Protein AF-A0ABD0WNP3-F1 (afdb_monomer_lite)

Organism: Umbra pygmaea (NCBI:txid75934)

pLDDT: mean 71.86, std 19.7, range [29.61, 96.62]

InterPro domains:
  IPR013783 Immunoglobulin-like fold [G3DSA:2.60.40.10] (2-72)

Structure (mmCIF, N/CA/C/O backbone):
data_AF-A0ABD0WNP3-F1
#
_entry.id   AF-A0ABD0WNP3-F1
#
loop_
_atom_site.group_PDB
_atom_site.id
_atom_site.type_symbol
_atom_site.label_atom_id
_atom_site.label_alt_id
_atom_site.label_comp_id
_atom_site.label_asym_id
_atom_site.label_entity_id
_atom_site.label_seq_id
_atom_site.pdbx_PDB_ins_code
_atom_site.Cartn_x
_atom_site.Cartn_y
_atom_site.Cartn_z
_atom_site.occupancy
_atom_site.B_iso_or_equiv
_atom_site.auth_seq_id
_atom_site.auth_comp_id
_atom_site.auth_asym_id
_atom_site.auth_atom_id
_atom_site.pdbx_PDB_model_num
ATOM 1 N N . MET A 1 1 ? -13.922 19.671 70.007 1.00 35.56 1 MET A N 1
ATOM 2 C CA . MET A 1 1 ? -13.669 20.277 68.683 1.00 35.56 1 MET A CA 1
ATOM 3 C C . MET A 1 1 ? -12.788 19.315 67.909 1.00 35.56 1 MET A C 1
ATOM 5 O O . MET A 1 1 ? -11.613 19.212 68.229 1.00 35.56 1 MET A O 1
ATOM 9 N N . PHE A 1 2 ? -13.366 18.551 66.983 1.00 32.34 2 PHE A N 1
ATOM 10 C CA . PHE A 1 2 ? -12.614 17.637 66.126 1.00 32.34 2 PHE A CA 1
ATOM 11 C C . PHE A 1 2 ? -12.595 18.211 64.715 1.00 32.34 2 PHE A C 1
ATOM 13 O O . PHE A 1 2 ? -13.628 18.332 64.064 1.00 32.34 2 PHE A O 1
ATOM 20 N N . ASN A 1 3 ? -11.398 18.622 64.306 1.00 42.81 3 ASN A N 1
ATOM 21 C CA . ASN A 1 3 ? -11.043 18.910 62.932 1.00 42.81 3 ASN A CA 1
ATOM 22 C C . ASN A 1 3 ? -10.785 17.575 62.235 1.00 42.81 3 ASN A C 1
ATOM 24 O O . ASN A 1 3 ? -9.986 16.784 62.729 1.00 42.81 3 ASN A O 1
ATOM 28 N N . THR A 1 4 ? -11.479 17.324 61.136 1.00 45.12 4 THR A N 1
ATOM 29 C CA . THR A 1 4 ? -11.030 16.568 59.960 1.00 45.12 4 THR A CA 1
ATOM 30 C C . THR A 1 4 ? -12.259 16.338 59.094 1.00 45.12 4 THR A C 1
ATOM 32 O O . THR A 1 4 ? -13.271 15.837 59.571 1.00 45.12 4 THR A O 1
ATOM 35 N N . ASN A 1 5 ? -12.177 16.726 57.826 1.00 47.16 5 ASN A N 1
ATOM 36 C CA . ASN A 1 5 ? -12.319 15.823 56.680 1.00 47.16 5 ASN A CA 1
ATOM 37 C C . ASN A 1 5 ? -12.655 16.656 55.434 1.00 47.16 5 ASN A C 1
ATOM 39 O O . ASN A 1 5 ? -13.760 16.648 54.902 1.00 47.16 5 ASN A O 1
ATOM 43 N N . TYR A 1 6 ? -11.658 17.425 55.000 1.00 53.03 6 TYR A N 1
ATOM 44 C CA . TYR A 1 6 ? -11.568 17.898 53.630 1.00 53.03 6 TYR A CA 1
ATOM 45 C C . TYR A 1 6 ? -11.014 16.729 52.816 1.00 53.03 6 TYR A C 1
ATOM 47 O O . TYR A 1 6 ? -9.804 16.593 52.650 1.00 53.03 6 TYR A O 1
ATOM 55 N N . SER A 1 7 ? -11.871 15.801 52.406 1.00 56.84 7 SER A N 1
ATOM 56 C CA . SER A 1 7 ? -11.473 14.792 51.435 1.00 56.84 7 SER A CA 1
ATOM 57 C C . SER A 1 7 ? -12.660 14.401 50.574 1.00 56.84 7 SER A C 1
ATOM 59 O O . SER A 1 7 ? -13.790 14.283 51.041 1.00 56.84 7 SER A O 1
ATOM 61 N N . HIS A 1 8 ? -12.366 14.178 49.297 1.00 51.75 8 HIS A N 1
ATOM 62 C CA . HIS A 1 8 ? -13.178 13.372 48.393 1.00 51.75 8 HIS A CA 1
ATOM 63 C C . HIS A 1 8 ? -14.294 14.048 47.574 1.00 51.75 8 HIS A C 1
ATOM 65 O O . HIS A 1 8 ? -15.007 13.353 46.850 1.00 51.75 8 HIS A O 1
ATOM 71 N N . MET A 1 9 ? -14.445 15.375 47.600 1.00 45.53 9 MET A N 1
ATOM 72 C CA . MET A 1 9 ? -15.317 16.073 46.629 1.00 45.53 9 MET A CA 1
ATOM 73 C C . MET A 1 9 ? -14.569 17.034 45.697 1.00 45.53 9 MET A C 1
ATOM 75 O O . MET A 1 9 ? -15.019 17.256 44.576 1.00 45.53 9 MET A O 1
ATOM 79 N N . GLU A 1 10 ? -13.392 17.533 46.086 1.00 45.97 10 GLU A N 1
ATOM 80 C CA . GLU A 1 10 ? -12.587 18.429 45.237 1.00 45.97 10 GLU A CA 1
ATOM 81 C C . GLU A 1 10 ? -11.652 17.686 44.261 1.00 45.97 10 GLU A C 1
ATOM 83 O O . GLU A 1 10 ? -11.267 18.251 43.239 1.00 45.97 10 GLU A O 1
ATOM 88 N N . ASP A 1 11 ? -11.373 16.394 44.476 1.00 47.47 11 ASP A N 1
ATOM 89 C CA . ASP A 1 11 ? -10.575 15.577 43.539 1.00 47.47 11 ASP A CA 1
ATOM 90 C C . ASP A 1 11 ? -11.325 15.199 42.251 1.00 47.47 11 ASP A C 1
ATOM 92 O O . ASP A 1 11 ? -10.733 14.673 41.311 1.00 47.47 11 ASP A O 1
ATOM 96 N N . TYR A 1 12 ? -12.618 15.519 42.138 1.00 47.88 12 TYR A N 1
ATOM 97 C CA . TYR A 1 12 ? -13.328 15.404 40.860 1.00 47.88 12 TYR A CA 1
ATOM 98 C C . TYR A 1 12 ? -12.984 16.539 39.887 1.00 47.88 12 TYR A C 1
ATOM 100 O O . TYR A 1 12 ? -13.172 16.376 38.682 1.00 47.88 12 TYR A O 1
ATOM 108 N N . ARG A 1 13 ? -12.459 17.673 40.379 1.00 49.03 13 ARG A N 1
ATOM 109 C CA . ARG A 1 13 ? -12.035 18.813 39.544 1.00 49.03 13 ARG A CA 1
ATOM 110 C C . ARG A 1 13 ? -10.606 18.688 39.010 1.00 49.03 13 ARG A C 1
ATOM 112 O O . ARG A 1 13 ? -10.243 19.432 38.108 1.00 49.03 13 ARG A O 1
ATOM 119 N N . LYS A 1 14 ? -9.835 17.725 39.525 1.00 45.91 14 LYS A N 1
ATOM 120 C CA . LYS A 1 14 ? -8.518 17.305 39.019 1.00 45.91 14 LYS A CA 1
ATOM 121 C C . LYS A 1 14 ? -8.583 15.977 38.258 1.00 45.91 14 LYS A C 1
ATOM 123 O O . LYS A 1 14 ? -7.612 15.228 38.226 1.00 45.91 14 LYS A O 1
ATOM 128 N N . ARG A 1 15 ? -9.705 15.671 37.598 1.00 53.75 15 ARG A N 1
ATOM 129 C CA . ARG A 1 15 ? -9.660 14.742 36.463 1.00 53.75 15 ARG A CA 1
ATOM 130 C C . ARG A 1 15 ? -8.975 15.467 35.309 1.00 53.75 15 ARG A C 1
ATOM 132 O O . ARG A 1 15 ? -9.631 15.919 34.381 1.00 53.75 15 ARG A O 1
ATOM 139 N N . GLU A 1 16 ? -7.653 15.605 35.415 1.00 51.19 16 GLU A N 1
ATOM 140 C CA . GLU A 1 16 ? -6.794 15.566 34.237 1.00 51.19 16 GLU A CA 1
ATOM 141 C C . GLU A 1 16 ? -7.332 14.424 33.382 1.00 51.19 16 GLU A C 1
ATOM 143 O O . GLU A 1 16 ? -7.515 13.313 33.889 1.00 51.19 16 GLU A O 1
ATOM 148 N N . ASP A 1 17 ? -7.731 14.750 32.159 1.00 51.84 17 ASP A N 1
ATOM 149 C CA . ASP A 1 17 ? -8.335 13.835 31.208 1.00 51.84 17 ASP A CA 1
ATOM 150 C C . ASP A 1 17 ? -7.624 12.481 31.274 1.00 51.84 17 ASP A C 1
ATOM 152 O O . ASP A 1 17 ? -6.487 12.337 30.825 1.00 51.84 17 ASP A O 1
ATOM 156 N N . LEU A 1 18 ? -8.273 11.485 31.889 1.00 55.59 18 LEU A N 1
ATOM 157 C CA . LEU A 1 18 ? -7.804 10.103 31.917 1.00 55.59 18 LEU A CA 1
ATOM 158 C C . LEU A 1 18 ? -7.949 9.566 30.491 1.00 55.59 18 LEU A C 1
ATOM 160 O O . LEU A 1 18 ? -8.866 8.809 30.175 1.00 55.59 18 LEU A O 1
ATOM 164 N N . VAL A 1 19 ? -7.065 10.015 29.604 1.00 61.28 19 VAL A N 1
ATOM 165 C CA . VAL A 1 19 ? -6.920 9.511 28.249 1.00 61.28 19 VAL A CA 1
ATOM 166 C C . VAL A 1 19 ? -6.331 8.120 28.403 1.00 61.28 19 VAL A C 1
ATOM 168 O O . VAL A 1 19 ? -5.120 7.934 28.508 1.00 61.28 19 VAL A O 1
ATOM 171 N N . TYR A 1 20 ? -7.208 7.122 28.489 1.00 66.38 20 TYR A N 1
ATOM 172 C CA . TYR A 1 20 ? -6.791 5.731 28.466 1.00 66.38 20 TYR A CA 1
ATOM 173 C C . TYR A 1 20 ? -6.275 5.416 27.062 1.00 66.38 20 TYR A C 1
ATOM 175 O O . TYR A 1 20 ? -7.038 5.117 26.143 1.00 66.38 20 TYR A O 1
ATOM 183 N N . GLN A 1 21 ? -4.964 5.549 26.883 1.00 73.94 21 GLN A N 1
ATOM 184 C CA . GLN A 1 21 ? -4.307 5.277 25.617 1.00 73.94 21 GLN A CA 1
ATOM 185 C C . GLN A 1 21 ? -3.922 3.799 25.555 1.00 73.94 21 GLN A C 1
ATOM 187 O O . GLN A 1 21 ? -3.041 3.338 26.277 1.00 73.94 21 GLN A O 1
ATOM 192 N N . SER A 1 22 ? -4.561 3.060 24.651 1.00 77.25 22 SER A N 1
ATOM 193 C CA . SER A 1 22 ? -4.138 1.708 24.286 1.00 77.25 22 SER A CA 1
ATOM 194 C C . SER A 1 22 ? -3.444 1.743 22.928 1.00 77.25 22 SER A C 1
ATOM 196 O O . SER A 1 22 ? -3.927 2.388 21.999 1.00 77.25 22 SER A O 1
ATOM 198 N N . THR A 1 23 ? -2.291 1.082 22.815 1.00 86.88 23 THR A N 1
ATOM 199 C CA . THR A 1 23 ? -1.495 1.028 21.579 1.00 86.88 23 THR A CA 1
ATOM 200 C C . THR A 1 23 ? -1.223 -0.423 21.210 1.00 86.88 23 THR A C 1
ATOM 202 O O . THR A 1 23 ? -0.728 -1.192 22.032 1.00 86.88 23 THR A O 1
ATOM 205 N N . VAL A 1 24 ? -1.502 -0.789 19.960 1.00 91.00 24 VAL A N 1
ATOM 206 C CA . VAL A 1 24 ? -1.169 -2.106 19.403 1.00 91.00 24 VAL A CA 1
ATOM 207 C C . VAL A 1 24 ? 0.182 -2.019 18.697 1.00 91.00 24 VAL A C 1
ATOM 209 O O . VAL A 1 24 ? 0.425 -1.097 17.921 1.00 91.00 24 VAL A O 1
ATOM 212 N N . ARG A 1 25 ? 1.070 -2.983 18.959 1.00 92.62 25 ARG A N 1
ATOM 213 C CA . ARG A 1 25 ? 2.365 -3.114 18.277 1.00 92.62 25 ARG A CA 1
ATOM 214 C C . ARG A 1 25 ? 2.377 -4.413 17.483 1.00 92.62 25 ARG A C 1
ATOM 216 O O . ARG A 1 25 ? 2.203 -5.479 18.063 1.00 92.62 25 ARG A O 1
ATOM 223 N N . LEU A 1 26 ? 2.606 -4.308 16.178 1.00 94.12 26 LEU A N 1
ATOM 224 C CA . LEU A 1 26 ? 2.760 -5.444 15.272 1.00 94.12 26 LEU A CA 1
ATOM 225 C C . LEU A 1 26 ? 4.256 -5.607 14.956 1.00 94.12 26 LEU A C 1
ATOM 227 O O . LEU A 1 26 ? 4.792 -4.819 14.174 1.00 94.12 26 LEU A O 1
ATOM 231 N N . PRO A 1 27 ? 4.973 -6.537 15.612 1.00 93.88 27 PRO A N 1
ATOM 232 C CA . PRO A 1 27 ? 6.352 -6.836 15.243 1.00 93.88 27 PRO A CA 1
ATOM 233 C C . PRO A 1 27 ? 6.387 -7.538 13.879 1.00 93.88 27 PRO A C 1
ATOM 235 O O . PRO A 1 27 ? 5.474 -8.286 13.549 1.00 93.88 27 PRO A O 1
ATOM 238 N N . GLU A 1 28 ? 7.453 -7.309 13.107 1.00 93.75 28 GLU A N 1
ATOM 239 C CA . GLU A 1 28 ? 7.698 -7.999 11.827 1.00 93.75 28 GLU A CA 1
ATOM 240 C C . GLU A 1 28 ? 6.542 -7.893 10.816 1.00 93.75 28 GLU A C 1
ATOM 242 O O . GLU A 1 28 ? 6.091 -8.890 10.251 1.00 93.75 28 GLU A O 1
ATOM 247 N N . VAL A 1 29 ? 6.083 -6.661 10.572 1.00 95.00 29 VAL A N 1
ATOM 248 C CA . VAL A 1 29 ? 4.979 -6.371 9.645 1.00 95.00 29 VAL A CA 1
ATOM 249 C C . VAL A 1 29 ? 5.236 -6.966 8.258 1.00 95.00 29 VAL A C 1
ATOM 251 O O . VAL A 1 29 ? 6.282 -6.746 7.638 1.00 95.00 29 VAL A O 1
ATOM 254 N N . ARG A 1 30 ? 4.239 -7.685 7.747 1.00 94.62 30 ARG A N 1
ATOM 255 C CA . ARG A 1 30 ? 4.223 -8.302 6.419 1.00 94.62 30 ARG A CA 1
ATOM 256 C C . ARG A 1 30 ? 3.253 -7.571 5.507 1.00 94.62 30 ARG A C 1
ATOM 258 O O . ARG A 1 30 ? 2.323 -6.902 5.935 1.00 94.62 30 ARG A O 1
ATOM 265 N N . ILE A 1 31 ? 3.411 -7.772 4.202 1.00 92.06 31 ILE A N 1
ATOM 266 C CA . ILE A 1 31 ? 2.499 -7.205 3.196 1.00 92.06 31 ILE A CA 1
ATOM 267 C C . ILE A 1 31 ? 1.049 -7.691 3.375 1.00 92.06 31 ILE A C 1
ATOM 269 O O . ILE A 1 31 ? 0.126 -6.990 2.968 1.00 92.06 31 ILE A O 1
ATOM 273 N N . SER A 1 32 ? 0.849 -8.866 3.982 1.00 93.62 32 SER A N 1
ATOM 274 C CA . SER A 1 32 ? -0.469 -9.411 4.334 1.00 93.62 32 SER A CA 1
ATOM 275 C C . SER A 1 32 ? -1.192 -8.631 5.431 1.00 93.62 32 SER A C 1
ATOM 277 O O . SER A 1 32 ? -2.405 -8.761 5.535 1.00 93.62 32 SER A O 1
ATOM 279 N N . ASP A 1 33 ? -0.475 -7.827 6.217 1.00 95.69 33 ASP A N 1
ATOM 280 C CA . ASP A 1 33 ? -1.050 -7.035 7.312 1.00 95.69 33 ASP A CA 1
ATOM 281 C C . ASP A 1 33 ? -1.678 -5.730 6.801 1.00 95.69 33 ASP A C 1
ATOM 283 O O . ASP A 1 33 ? -2.235 -4.947 7.561 1.00 95.69 33 ASP A O 1
ATOM 287 N N . ASN A 1 34 ? -1.582 -5.459 5.498 1.00 95.31 34 ASN A N 1
ATOM 288 C CA . ASN A 1 34 ? -2.177 -4.278 4.898 1.00 95.31 34 ASN A CA 1
ATOM 289 C C . ASN A 1 34 ? -3.710 -4.366 4.950 1.00 95.31 34 ASN A C 1
ATOM 291 O O . ASN A 1 34 ? -4.303 -5.287 4.384 1.00 95.31 34 ASN A O 1
ATOM 295 N N . GLY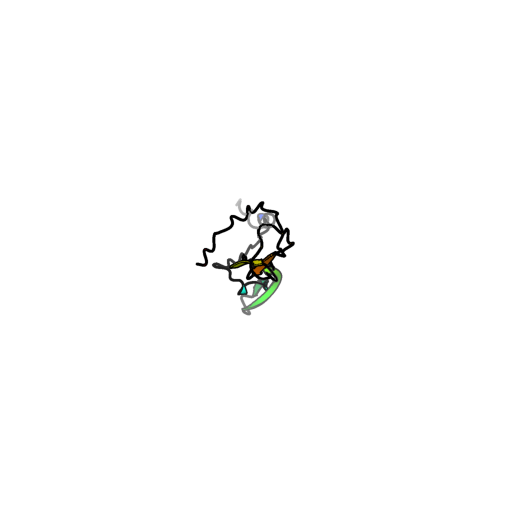 A 1 35 ? -4.347 -3.400 5.608 1.00 96.00 35 GLY A N 1
ATOM 296 C CA . GLY A 1 35 ? -5.796 -3.381 5.737 1.00 96.00 35 GLY A CA 1
ATOM 297 C C . GLY A 1 35 ? -6.324 -2.497 6.865 1.00 96.00 35 GLY A C 1
ATOM 298 O O . GLY A 1 35 ? -5.560 -1.807 7.547 1.00 96.00 35 GLY A O 1
ATOM 299 N N . PRO A 1 36 ? -7.654 -2.492 7.054 1.00 96.62 36 PRO A N 1
ATOM 300 C CA . PRO A 1 36 ? -8.300 -1.762 8.129 1.00 96.62 36 PRO A CA 1
ATOM 301 C C . PRO A 1 36 ? -8.142 -2.493 9.467 1.00 96.62 36 PRO A C 1
ATOM 303 O O . PRO A 1 36 ? -8.344 -3.701 9.569 1.00 96.62 36 PRO A O 1
ATOM 306 N N . TYR A 1 37 ? -7.851 -1.724 10.506 1.00 95.25 37 TYR A N 1
ATOM 307 C CA . TYR A 1 37 ? -7.829 -2.141 11.900 1.00 95.25 37 TYR A CA 1
ATOM 308 C C . TYR A 1 37 ? -8.862 -1.331 12.668 1.00 95.25 37 TYR A C 1
ATOM 310 O O . TYR A 1 37 ? -9.061 -0.145 12.398 1.00 95.25 37 TYR A O 1
ATOM 318 N N . GLU A 1 38 ? -9.496 -1.964 13.648 1.00 93.12 38 GLU A N 1
ATOM 319 C CA . GLU A 1 38 ? -10.488 -1.317 14.496 1.00 93.12 38 GLU A CA 1
ATOM 320 C C . GLU A 1 38 ? -10.103 -1.454 15.971 1.00 93.12 38 GLU A C 1
ATOM 322 O O . GLU A 1 38 ? -9.737 -2.529 16.449 1.00 93.12 38 GLU A O 1
ATOM 327 N N . CYS A 1 39 ? -10.177 -0.340 16.690 1.00 89.19 39 CYS A N 1
ATOM 328 C CA . CYS A 1 39 ? -10.011 -0.268 18.130 1.00 89.19 39 CYS A CA 1
ATOM 329 C C . CYS A 1 39 ? -11.393 -0.143 18.764 1.00 89.19 39 CYS A C 1
ATOM 331 O O . CYS A 1 39 ? -12.132 0.785 18.442 1.00 89.19 39 CYS A O 1
ATOM 333 N N . HIS A 1 40 ? -11.746 -1.058 19.667 1.00 86.31 40 HIS A N 1
ATOM 334 C CA . HIS A 1 40 ? -12.998 -1.011 20.425 1.00 86.31 40 HIS A CA 1
ATOM 335 C C . HIS A 1 40 ? -12.702 -0.709 21.888 1.00 86.31 40 HIS A C 1
ATOM 337 O O . HIS A 1 40 ? -11.969 -1.455 22.539 1.00 86.31 40 HIS A O 1
ATOM 343 N N . VAL A 1 41 ? -13.329 0.333 22.427 1.00 83.38 41 VAL A N 1
ATOM 344 C CA . VAL A 1 41 ? -13.279 0.666 23.855 1.00 83.38 41 VAL A CA 1
ATOM 345 C C . VAL A 1 41 ? -14.650 0.397 24.452 1.00 83.38 41 VAL A C 1
ATOM 347 O O . VAL A 1 41 ? -15.668 0.805 23.897 1.00 83.38 41 VAL A O 1
ATOM 350 N N . GLY A 1 42 ? -14.697 -0.305 25.580 1.00 80.94 42 GLY A N 1
ATOM 351 C CA . GLY A 1 42 ? -15.947 -0.637 26.249 1.00 80.94 42 GLY A CA 1
ATOM 352 C C . GLY A 1 42 ? -15.796 -0.756 27.756 1.00 80.94 42 GLY A C 1
ATOM 353 O O . GLY A 1 42 ? -14.711 -1.058 28.252 1.00 80.94 42 GLY A O 1
ATOM 354 N N . ILE A 1 43 ? -16.896 -0.528 28.469 1.00 76.44 43 ILE A N 1
ATOM 355 C CA . ILE A 1 43 ? -17.020 -0.852 29.890 1.00 76.44 43 ILE A CA 1
ATOM 356 C C . ILE A 1 43 ? -17.667 -2.234 29.985 1.00 76.44 43 ILE A C 1
ATOM 358 O O . ILE A 1 43 ? -18.625 -2.540 29.276 1.00 76.44 43 ILE A O 1
ATOM 362 N N . TYR A 1 44 ? -17.126 -3.083 30.852 1.00 74.19 44 TYR A N 1
ATOM 363 C CA . TYR A 1 44 ? -17.723 -4.374 31.172 1.00 74.19 44 TYR A CA 1
ATOM 364 C C . TYR A 1 44 ? -18.542 -4.230 32.449 1.00 74.19 44 TYR A C 1
ATOM 366 O O . TYR A 1 44 ? -18.019 -3.754 33.461 1.00 74.19 44 TYR A O 1
ATOM 374 N N . ASP A 1 45 ? -19.803 -4.658 32.422 1.00 75.38 45 ASP A N 1
ATOM 375 C CA . ASP A 1 45 ? -20.573 -4.788 33.656 1.00 75.38 45 ASP A CA 1
ATOM 376 C C . ASP A 1 45 ? -20.068 -6.019 34.422 1.00 75.38 45 ASP A C 1
ATOM 378 O O . ASP A 1 45 ? -20.065 -7.147 33.924 1.00 75.38 45 ASP A O 1
ATOM 382 N N . ARG A 1 46 ? -19.602 -5.804 35.654 1.00 75.56 46 ARG A N 1
ATOM 383 C CA . ARG A 1 46 ? -19.060 -6.864 36.508 1.00 75.56 46 ARG A CA 1
ATOM 384 C C . ARG A 1 46 ? -20.122 -7.900 36.897 1.00 75.56 46 ARG A C 1
ATOM 386 O O . ARG A 1 46 ? -19.752 -9.049 37.143 1.00 75.56 46 ARG A O 1
ATOM 393 N N . ALA A 1 47 ? -21.394 -7.509 36.980 1.00 81.12 47 ALA A N 1
ATOM 394 C CA . ALA A 1 47 ? -22.486 -8.379 37.407 1.00 81.12 47 ALA A CA 1
ATOM 395 C C . ALA A 1 47 ? -22.956 -9.317 36.285 1.00 81.12 47 ALA A C 1
ATOM 397 O O . ALA A 1 47 ? -23.133 -10.510 36.524 1.00 81.12 47 ALA A O 1
ATOM 398 N N . THR A 1 48 ? -23.109 -8.802 35.063 1.00 81.25 48 THR A N 1
ATOM 399 C CA . THR A 1 48 ? -23.619 -9.574 33.914 1.00 81.25 48 THR A CA 1
ATOM 400 C C . THR A 1 48 ? -22.510 -10.124 33.015 1.00 81.25 48 THR A C 1
ATOM 402 O O . THR A 1 48 ? -22.760 -11.020 32.213 1.00 81.25 48 THR A O 1
ATOM 405 N N . ARG A 1 49 ? -21.272 -9.618 33.152 1.00 73.19 49 ARG A N 1
ATOM 406 C CA . ARG A 1 49 ? -20.148 -9.831 32.216 1.00 73.19 49 ARG A CA 1
ATOM 407 C C . ARG A 1 49 ? -20.476 -9.442 30.772 1.00 73.19 49 ARG A C 1
ATOM 409 O O . ARG A 1 49 ? -19.755 -9.837 29.855 1.00 73.19 49 ARG A O 1
ATOM 416 N N . GLU A 1 50 ? -21.529 -8.660 30.555 1.00 76.94 50 GLU A N 1
ATOM 417 C CA . GLU A 1 50 ? -21.857 -8.158 29.229 1.00 76.94 50 GLU A CA 1
ATOM 418 C C . GLU A 1 50 ? -20.87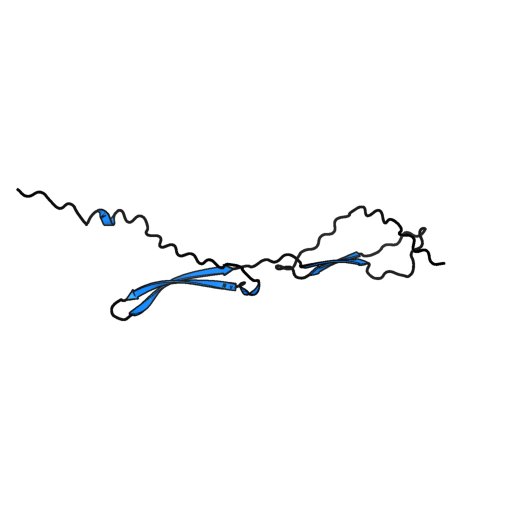8 -7.054 28.829 1.00 76.94 50 GLU A C 1
ATOM 420 O O . GLU A 1 50 ? -20.499 -6.180 29.618 1.00 76.94 50 GLU A O 1
ATOM 425 N N . LYS A 1 51 ? -20.429 -7.125 27.575 1.00 71.75 51 LYS A N 1
ATOM 426 C CA . LYS A 1 51 ? -19.533 -6.139 26.977 1.00 71.75 51 LYS A CA 1
ATOM 427 C C . LYS A 1 51 ? -20.367 -4.979 26.442 1.00 71.75 51 LYS A C 1
ATOM 429 O O . LYS A 1 51 ? -21.071 -5.150 25.450 1.00 71.75 51 LYS A O 1
ATOM 434 N N . VAL A 1 52 ? -20.219 -3.792 27.024 1.00 71.88 52 VAL A N 1
ATOM 435 C CA . VAL A 1 52 ? -20.796 -2.556 26.478 1.00 71.88 52 VAL A CA 1
ATOM 436 C C . VAL A 1 52 ? -19.686 -1.802 25.746 1.00 71.88 52 VAL A C 1
ATOM 438 O O . VAL A 1 52 ? -18.856 -1.145 26.370 1.00 71.88 52 VAL A O 1
ATOM 441 N N . VAL A 1 53 ? -19.612 -1.934 24.416 1.00 70.56 53 VAL A N 1
ATOM 442 C CA . VAL A 1 53 ? -18.706 -1.107 23.594 1.00 70.56 53 VAL A CA 1
ATOM 443 C C . VAL A 1 53 ? -19.236 0.326 23.599 1.00 70.56 53 VAL A C 1
ATOM 445 O O . VAL A 1 53 ? -20.386 0.559 23.246 1.00 70.56 53 VAL A O 1
ATOM 448 N N . LEU A 1 54 ? -18.403 1.276 24.018 1.00 77.94 54 LEU A N 1
ATOM 449 C CA . LEU A 1 54 ? -18.755 2.692 24.154 1.00 77.94 54 LEU A CA 1
ATOM 450 C C . LEU A 1 54 ? -18.306 3.525 22.956 1.00 77.94 54 LEU A C 1
ATOM 452 O O . LEU A 1 54 ? -18.931 4.534 22.643 1.00 77.94 54 LEU A O 1
ATOM 456 N N . ALA A 1 55 ? -17.219 3.115 22.303 1.00 82.50 55 ALA A N 1
ATOM 457 C CA . ALA A 1 55 ? -16.688 3.775 21.122 1.00 82.50 55 ALA A CA 1
ATOM 458 C C . ALA A 1 55 ? -15.838 2.802 20.303 1.00 82.50 55 ALA A C 1
ATOM 460 O O . ALA A 1 55 ? -15.163 1.927 20.860 1.00 82.50 55 ALA A O 1
ATOM 461 N N . SER A 1 56 ? -15.827 2.996 18.988 1.00 87.81 56 SER A N 1
ATOM 462 C CA . SER A 1 56 ? -14.822 2.410 18.113 1.00 87.81 56 SER A CA 1
ATOM 463 C C . SER A 1 56 ? -14.116 3.474 17.284 1.00 87.81 56 SER A C 1
ATOM 465 O O . SER A 1 56 ? -14.656 4.546 17.011 1.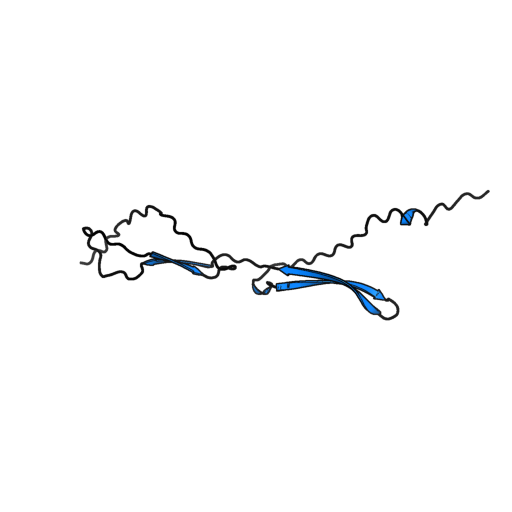00 87.81 56 SER A O 1
ATOM 467 N N . GLY A 1 57 ? -12.874 3.180 16.919 1.00 88.19 57 GLY A N 1
ATOM 468 C CA . GLY A 1 57 ? -12.081 3.969 15.987 1.00 88.19 57 GLY A CA 1
ATOM 469 C C . GLY A 1 57 ? -11.423 3.044 14.977 1.00 88.19 57 GLY A C 1
ATOM 470 O O . GLY A 1 57 ? -11.068 1.918 15.318 1.00 88.19 57 GLY A O 1
ATOM 471 N N . ASN A 1 58 ? -11.253 3.507 13.742 1.00 92.12 58 ASN A N 1
ATOM 472 C CA . ASN A 1 58 ? -10.589 2.744 12.693 1.00 92.12 58 ASN A CA 1
ATOM 473 C C . ASN A 1 58 ? -9.264 3.395 12.282 1.00 92.12 58 ASN A C 1
ATOM 475 O O . ASN A 1 58 ? -9.044 4.593 12.451 1.00 92.12 58 ASN A O 1
ATOM 479 N N . VAL A 1 59 ? -8.358 2.577 11.760 1.00 94.12 59 VAL A N 1
ATOM 480 C CA . VAL A 1 59 ? -7.096 3.013 11.162 1.00 94.12 59 VAL A CA 1
ATOM 481 C C . VAL A 1 59 ? -6.757 2.077 10.012 1.00 94.12 59 VAL A C 1
ATOM 483 O O . VAL A 1 59 ? -6.972 0.874 10.109 1.00 94.12 59 VAL A O 1
ATOM 486 N N . PHE A 1 60 ? -6.243 2.610 8.908 1.00 95.94 60 PHE A N 1
ATOM 487 C CA . PHE A 1 60 ? -5.808 1.794 7.777 1.00 95.94 60 PHE A CA 1
ATOM 488 C C . PHE A 1 60 ? -4.286 1.647 7.804 1.00 95.94 60 PHE A C 1
ATOM 490 O O . PHE A 1 60 ? -3.564 2.645 7.751 1.00 95.94 60 PHE A O 1
ATOM 497 N N . LEU A 1 61 ? -3.793 0.413 7.899 1.00 95.62 61 LEU A N 1
ATOM 498 C CA . LEU A 1 61 ? -2.365 0.121 7.855 1.00 95.62 61 LEU A CA 1
ATOM 499 C C . LEU A 1 61 ? -1.929 -0.085 6.406 1.00 95.62 61 LEU A C 1
ATOM 501 O O . LEU A 1 61 ? -2.287 -1.079 5.781 1.00 95.62 61 LEU A O 1
ATOM 505 N N . THR A 1 62 ? -1.097 0.820 5.894 1.00 95.44 62 THR A N 1
ATOM 506 C CA . THR A 1 62 ? -0.479 0.680 4.570 1.00 95.44 62 THR A CA 1
ATOM 507 C C . THR A 1 62 ? 0.949 0.173 4.710 1.00 95.44 62 THR A C 1
ATOM 509 O O . THR A 1 62 ? 1.832 0.892 5.175 1.00 95.44 62 THR A O 1
ATOM 512 N N . VAL A 1 63 ? 1.191 -1.058 4.262 1.00 95.31 63 VAL A N 1
ATOM 513 C CA . VAL A 1 63 ? 2.530 -1.664 4.259 1.00 95.31 63 VAL A CA 1
ATOM 514 C C . VAL A 1 63 ? 3.205 -1.422 2.911 1.00 95.31 63 VAL A C 1
ATOM 516 O O . VAL A 1 63 ? 2.641 -1.753 1.865 1.00 95.31 63 VAL A O 1
ATOM 519 N N . MET A 1 64 ? 4.413 -0.859 2.943 1.00 93.81 64 MET A N 1
ATOM 520 C CA . MET A 1 64 ? 5.220 -0.566 1.757 1.00 93.81 64 MET A CA 1
ATOM 521 C C . MET A 1 64 ? 6.352 -1.583 1.604 1.00 93.81 64 MET A C 1
ATOM 523 O O . MET A 1 64 ? 6.971 -1.980 2.592 1.00 93.81 64 MET A O 1
ATOM 527 N N . SER A 1 65 ? 6.647 -1.975 0.365 1.00 93.19 65 SER A N 1
ATOM 528 C CA . SER A 1 65 ? 7.808 -2.804 0.031 1.00 93.19 65 SER A CA 1
ATOM 529 C C . SER A 1 65 ? 8.585 -2.206 -1.138 1.00 93.19 65 SER A C 1
ATOM 531 O O . SER A 1 65 ? 7.973 -1.807 -2.135 1.00 93.19 65 SER A O 1
ATOM 533 N N . PRO A 1 66 ? 9.926 -2.170 -1.064 1.00 92.00 66 PRO A N 1
ATOM 534 C CA . PRO A 1 66 ? 10.737 -1.755 -2.198 1.00 92.00 66 PRO A CA 1
ATOM 535 C C . PRO A 1 66 ? 10.594 -2.752 -3.365 1.00 92.00 66 PRO A C 1
ATOM 537 O O . PRO A 1 66 ? 10.267 -3.923 -3.141 1.00 92.00 66 PRO A O 1
ATOM 540 N N . PRO A 1 67 ? 10.846 -2.320 -4.613 1.00 91.62 67 PRO A N 1
ATOM 541 C CA . PRO A 1 67 ? 10.948 -3.226 -5.751 1.00 91.62 67 PRO A CA 1
ATOM 542 C C . PRO A 1 67 ? 12.027 -4.285 -5.515 1.00 91.62 67 PRO A C 1
ATOM 544 O O . PRO A 1 67 ? 13.114 -3.972 -5.035 1.00 91.62 67 PRO A O 1
ATOM 547 N N . ASN A 1 68 ? 11.742 -5.533 -5.878 1.00 91.44 68 ASN A N 1
ATOM 548 C CA . ASN A 1 68 ? 12.685 -6.645 -5.733 1.00 91.44 68 ASN A CA 1
ATOM 549 C C . ASN A 1 68 ? 13.478 -6.931 -7.015 1.00 91.44 68 ASN A C 1
ATOM 551 O O . ASN A 1 68 ? 14.450 -7.680 -6.987 1.00 91.44 68 ASN A O 1
ATOM 555 N N . ASN A 1 69 ? 13.049 -6.369 -8.145 1.00 87.88 69 ASN A N 1
ATOM 556 C CA . ASN A 1 69 ? 13.669 -6.595 -9.438 1.00 87.88 69 ASN A CA 1
ATOM 557 C C . ASN A 1 69 ? 13.590 -5.314 -10.268 1.00 87.88 69 ASN A C 1
ATOM 559 O O . ASN A 1 69 ? 12.499 -4.783 -10.487 1.00 87.88 69 ASN A O 1
ATOM 563 N N . ILE A 1 70 ? 14.753 -4.835 -10.703 1.00 89.50 70 ILE A N 1
ATOM 564 C CA . ILE A 1 70 ? 14.909 -3.687 -11.591 1.00 89.50 70 ILE A CA 1
ATOM 565 C C . ILE A 1 70 ? 15.801 -4.147 -12.740 1.00 89.50 70 ILE A C 1
ATOM 567 O O . ILE A 1 70 ? 16.888 -4.674 -12.508 1.00 89.50 70 ILE A O 1
ATOM 571 N N . SER A 1 71 ? 15.337 -3.973 -13.972 1.00 87.12 71 SER A N 1
ATOM 572 C CA . SER A 1 71 ? 16.070 -4.384 -15.171 1.00 87.12 71 SER A CA 1
ATOM 573 C C . SER A 1 71 ? 15.877 -3.387 -16.302 1.00 87.12 71 SER A C 1
ATOM 575 O O . SER A 1 71 ? 14.843 -2.724 -16.391 1.00 87.12 71 SER A O 1
ATOM 577 N N . VAL A 1 72 ? 16.887 -3.292 -17.165 1.00 85.31 72 VAL A N 1
ATOM 578 C CA . VAL A 1 72 ? 16.855 -2.487 -18.384 1.00 85.31 72 VAL A CA 1
ATOM 579 C C . VAL A 1 72 ? 17.172 -3.410 -19.550 1.00 85.31 72 VAL A C 1
ATOM 581 O O . VAL A 1 72 ? 18.203 -4.080 -19.545 1.00 85.31 72 VAL A O 1
ATOM 584 N N . SER A 1 73 ? 16.286 -3.460 -20.535 1.00 82.31 73 SER A N 1
ATOM 585 C CA . SER A 1 73 ? 16.458 -4.268 -21.743 1.00 82.31 73 SER A CA 1
ATOM 586 C C . SER A 1 73 ? 16.270 -3.403 -22.976 1.00 82.31 73 SER A C 1
ATOM 588 O O . SER A 1 73 ? 15.379 -2.557 -23.004 1.00 82.31 73 SER A O 1
ATOM 590 N N . ALA A 1 74 ? 17.080 -3.627 -24.005 1.00 78.62 74 ALA A N 1
ATOM 591 C CA . ALA A 1 74 ? 16.859 -3.002 -25.297 1.00 78.62 74 ALA A CA 1
ATOM 592 C C . ALA A 1 74 ? 15.701 -3.704 -26.016 1.00 78.62 74 ALA A C 1
ATOM 594 O O . ALA A 1 74 ? 15.647 -4.933 -26.091 1.00 78.62 74 ALA A O 1
ATOM 595 N N . GLU A 1 75 ? 14.755 -2.914 -26.504 1.00 75.12 75 GLU A N 1
ATOM 596 C CA . GLU A 1 75 ? 13.596 -3.401 -27.237 1.00 75.12 75 GLU A CA 1
ATOM 597 C C . GLU A 1 75 ? 13.923 -3.443 -28.732 1.00 75.12 75 GLU A C 1
ATOM 599 O O . GLU A 1 75 ? 14.430 -2.469 -29.286 1.00 75.12 75 GLU A O 1
ATOM 604 N N . ASN A 1 76 ? 13.629 -4.573 -29.382 1.00 63.66 76 ASN A N 1
ATOM 605 C CA . ASN A 1 76 ? 13.821 -4.776 -30.821 1.00 63.66 76 ASN A CA 1
ATOM 606 C C . ASN A 1 76 ? 15.246 -4.473 -31.321 1.00 63.66 76 ASN A C 1
ATOM 608 O O . ASN A 1 76 ? 15.408 -3.718 -32.275 1.00 63.66 76 ASN A O 1
ATOM 612 N N . CYS A 1 77 ? 16.280 -5.073 -30.719 1.00 61.25 77 CYS A N 1
ATOM 613 C CA . CYS A 1 77 ? 17.637 -5.007 -31.273 1.00 61.25 77 CYS A CA 1
ATOM 614 C C . CYS A 1 77 ? 17.698 -5.708 -32.641 1.00 61.25 77 CYS A C 1
ATOM 616 O O . CYS A 1 77 ? 17.558 -6.935 -32.688 1.00 61.25 77 CYS A O 1
ATOM 618 N N . PRO A 1 78 ? 17.952 -4.989 -33.750 1.00 55.88 78 PRO A N 1
ATOM 619 C CA . PRO A 1 78 ? 18.312 -5.626 -35.006 1.00 55.88 78 PRO A CA 1
ATOM 620 C C . PRO A 1 78 ? 19.711 -6.253 -34.878 1.00 55.88 78 PRO A C 1
ATOM 622 O O . PRO A 1 78 ? 20.446 -5.986 -33.928 1.00 55.88 78 PRO A O 1
ATOM 625 N N . ALA A 1 79 ? 20.065 -7.107 -35.838 1.00 56.91 79 ALA A N 1
ATOM 626 C CA . ALA A 1 79 ? 21.354 -7.795 -35.962 1.00 56.91 79 ALA A CA 1
ATOM 627 C C . ALA A 1 79 ? 22.584 -6.839 -35.844 1.00 56.91 79 ALA A C 1
ATOM 629 O O . ALA A 1 79 ? 22.408 -5.621 -35.855 1.00 56.91 79 ALA A O 1
ATOM 630 N N . PRO A 1 80 ? 23.828 -7.355 -35.713 1.00 63.94 80 PRO A N 1
ATOM 631 C CA . PRO A 1 80 ? 24.941 -6.653 -35.066 1.00 63.94 80 PRO A CA 1
ATOM 632 C C . PRO A 1 80 ? 25.172 -5.226 -35.580 1.00 63.94 80 PRO A C 1
ATOM 634 O O . PRO A 1 80 ? 25.204 -4.965 -36.782 1.00 63.94 80 PRO A O 1
ATOM 637 N N . PHE A 1 81 ? 25.346 -4.305 -34.630 1.00 62.66 81 PHE A N 1
ATOM 638 C CA . PHE A 1 81 ? 25.467 -2.873 -34.878 1.00 62.66 81 PHE A CA 1
ATOM 639 C C . PHE A 1 81 ? 26.693 -2.534 -35.736 1.00 62.66 81 PHE A C 1
ATOM 641 O O . PHE A 1 81 ? 27.810 -2.977 -35.465 1.00 62.66 81 PHE A O 1
ATOM 648 N N . SER A 1 82 ? 26.501 -1.670 -36.735 1.00 59.72 82 SER A N 1
ATOM 649 C CA . SER A 1 82 ? 27.606 -1.033 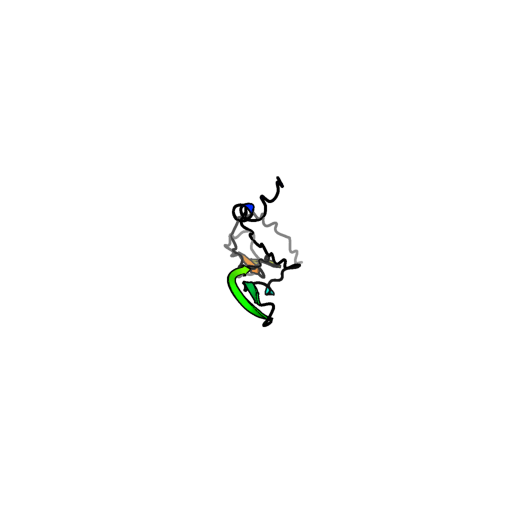-37.452 1.00 59.72 82 SER A CA 1
ATOM 650 C C . SER A 1 82 ? 28.033 0.237 -36.722 1.00 59.72 82 SER A C 1
ATOM 652 O O . SER A 1 82 ? 27.239 1.160 -36.554 1.00 59.72 82 SER A O 1
ATOM 654 N N . ARG A 1 83 ? 29.318 0.325 -36.362 1.00 59.44 83 ARG A N 1
ATOM 655 C CA . ARG A 1 83 ? 29.936 1.490 -35.694 1.00 59.44 83 ARG A CA 1
ATOM 656 C C . ARG A 1 83 ? 29.794 2.824 -36.445 1.00 59.44 83 ARG A C 1
ATOM 658 O O . ARG A 1 83 ? 30.100 3.869 -35.883 1.00 59.44 83 ARG A O 1
ATOM 665 N N . TYR A 1 84 ? 29.414 2.787 -37.723 1.00 59.62 84 TYR A N 1
ATOM 666 C CA . TYR A 1 84 ? 29.337 3.959 -38.601 1.00 59.62 84 TYR A CA 1
ATOM 667 C C . TYR A 1 84 ? 27.907 4.462 -38.830 1.00 59.62 84 TYR A C 1
ATOM 669 O O . TYR A 1 84 ? 27.723 5.445 -39.545 1.00 59.62 84 TYR A O 1
ATOM 677 N N . GLN A 1 85 ? 26.895 3.808 -38.253 1.00 61.47 85 GLN A N 1
ATOM 678 C CA . GLN A 1 85 ? 25.500 4.214 -38.403 1.00 61.47 85 GLN A CA 1
ATOM 679 C C . GLN A 1 85 ? 24.920 4.643 -37.058 1.00 61.47 85 GLN A C 1
ATOM 681 O O . GLN A 1 85 ? 24.898 3.871 -36.103 1.00 61.47 85 GLN A O 1
ATOM 686 N N . ALA A 1 86 ? 24.415 5.876 -36.996 1.00 63.41 86 ALA A N 1
ATOM 687 C CA . ALA A 1 86 ? 23.586 6.316 -35.885 1.00 63.41 86 ALA A CA 1
ATOM 688 C C . ALA A 1 86 ? 22.209 5.648 -36.004 1.00 63.41 86 ALA A C 1
ATOM 690 O O . ALA A 1 86 ? 21.536 5.791 -37.027 1.00 63.41 86 ALA A O 1
ATOM 691 N N . GLN A 1 87 ? 21.794 4.922 -34.969 1.00 63.94 87 GLN A N 1
ATOM 692 C CA . GLN A 1 87 ? 20.464 4.324 -34.881 1.00 63.94 87 GLN A CA 1
ATOM 693 C C . GLN A 1 87 ? 19.802 4.724 -33.564 1.00 63.94 87 GLN A C 1
ATOM 695 O O . GLN A 1 87 ? 20.447 4.762 -32.516 1.00 63.94 87 GLN A O 1
ATOM 700 N N . ASN A 1 88 ? 18.502 5.007 -33.630 1.00 71.31 88 ASN A N 1
ATOM 701 C CA . ASN A 1 88 ? 17.676 5.199 -32.446 1.00 71.31 88 ASN A CA 1
ATOM 702 C C . ASN A 1 88 ? 17.324 3.821 -31.885 1.00 71.31 88 ASN A C 1
ATOM 704 O O . ASN A 1 88 ? 16.773 2.992 -32.608 1.00 71.31 88 ASN A O 1
ATOM 708 N N . PHE A 1 89 ? 17.614 3.588 -30.609 1.00 71.00 89 PHE A N 1
ATOM 709 C CA . PHE A 1 89 ? 17.202 2.380 -29.904 1.00 71.00 89 PHE A CA 1
ATOM 710 C C . PHE A 1 89 ? 16.337 2.745 -28.703 1.00 71.00 89 PHE A C 1
ATOM 712 O O . PHE A 1 89 ? 16.536 3.778 -28.059 1.00 71.00 89 PHE A O 1
ATOM 719 N N . THR A 1 90 ? 15.377 1.878 -28.402 1.00 73.69 90 THR A N 1
ATOM 720 C CA . THR A 1 90 ? 14.496 2.027 -27.246 1.00 73.69 90 THR A CA 1
ATOM 721 C C . THR A 1 90 ? 15.009 1.136 -26.123 1.00 73.69 90 THR A C 1
ATOM 723 O O . THR A 1 90 ? 15.205 -0.064 -26.309 1.00 73.69 90 THR A O 1
ATOM 726 N N . LEU A 1 91 ? 15.231 1.719 -24.944 1.00 78.50 91 LEU A N 1
ATOM 727 C CA . LEU A 1 91 ? 15.480 0.965 -23.718 1.00 78.50 91 LEU A CA 1
ATOM 728 C C . LEU A 1 91 ? 14.194 0.905 -22.898 1.00 78.50 91 LEU A C 1
ATOM 730 O O . LEU A 1 91 ? 13.573 1.930 -22.624 1.00 78.50 91 LEU A O 1
ATOM 734 N N . VAL A 1 92 ? 13.836 -0.296 -22.464 1.00 83.00 92 VAL A N 1
ATOM 735 C CA . VAL A 1 92 ? 12.703 -0.555 -21.580 1.00 83.00 92 VAL A CA 1
ATOM 736 C C . VAL A 1 92 ? 13.239 -0.793 -20.179 1.00 83.00 92 VAL A C 1
ATOM 738 O O . VAL A 1 92 ? 14.007 -1.727 -19.949 1.00 83.00 92 VAL A O 1
ATOM 741 N N . CYS A 1 93 ? 12.822 0.049 -19.236 1.00 86.38 93 CYS A N 1
ATOM 742 C CA . CYS A 1 93 ? 13.110 -0.124 -17.818 1.00 86.38 93 CYS A CA 1
ATOM 743 C C . CYS A 1 93 ? 11.906 -0.770 -17.126 1.00 86.38 93 CYS A C 1
ATOM 745 O O . CYS A 1 93 ? 10.779 -0.290 -17.237 1.00 86.38 93 CYS A O 1
ATOM 747 N N . THR A 1 94 ? 12.145 -1.866 -16.410 1.00 87.00 94 THR A N 1
ATOM 748 C CA . THR A 1 94 ? 11.108 -2.644 -15.730 1.00 87.00 94 THR A CA 1
ATOM 749 C C . THR A 1 94 ? 11.430 -2.757 -14.244 1.00 87.00 94 THR A C 1
ATOM 751 O O . THR A 1 94 ? 12.456 -3.331 -13.882 1.00 87.00 94 THR A O 1
ATOM 754 N N . ALA A 1 95 ? 10.527 -2.270 -13.385 1.00 89.75 95 ALA A N 1
ATOM 755 C CA . ALA A 1 95 ? 10.592 -2.421 -11.930 1.00 89.75 95 ALA A CA 1
ATOM 756 C C . ALA A 1 95 ? 9.411 -3.270 -11.424 1.00 89.75 95 ALA A C 1
ATOM 758 O O . ALA A 1 95 ? 8.252 -2.958 -11.700 1.00 89.75 95 ALA A O 1
ATOM 759 N N . LYS A 1 96 ? 9.691 -4.356 -10.692 1.00 89.00 96 LYS A N 1
ATOM 760 C CA . LYS A 1 96 ? 8.684 -5.312 -10.190 1.00 89.00 96 LYS A CA 1
ATOM 761 C C . LYS A 1 96 ? 8.757 -5.481 -8.671 1.00 89.00 96 LYS A C 1
ATOM 763 O O . LYS A 1 96 ? 9.764 -5.176 -8.039 1.00 89.00 96 LYS A O 1
ATOM 768 N N . GLY A 1 97 ? 7.659 -5.971 -8.091 1.00 86.62 97 GLY A N 1
ATOM 769 C CA . GLY A 1 97 ? 7.567 -6.379 -6.682 1.00 86.62 97 GLY A CA 1
ATOM 770 C C . GLY A 1 97 ? 7.389 -5.249 -5.662 1.00 86.62 97 GLY A C 1
ATOM 771 O O . GLY A 1 97 ? 7.187 -5.531 -4.483 1.00 86.62 97 GLY A O 1
ATOM 772 N N . GLY A 1 98 ? 7.425 -3.987 -6.096 1.00 89.06 98 GLY A N 1
ATOM 773 C CA . GLY A 1 98 ? 7.198 -2.839 -5.220 1.00 89.06 98 GLY A CA 1
ATOM 774 C C . GLY A 1 98 ? 5.725 -2.664 -4.848 1.00 89.06 98 GLY A C 1
ATOM 775 O O . GLY A 1 98 ? 4.838 -2.892 -5.677 1.00 89.06 98 GLY A O 1
ATOM 776 N N . LYS A 1 99 ? 5.474 -2.239 -3.605 1.00 90.06 99 LYS A N 1
ATOM 777 C CA . LYS A 1 99 ? 4.171 -1.746 -3.142 1.00 90.06 99 LYS A CA 1
ATOM 778 C C . LYS A 1 99 ? 4.352 -0.381 -2.458 1.00 90.06 99 LYS A C 1
ATOM 780 O O . LYS A 1 99 ? 5.111 -0.315 -1.490 1.00 90.06 99 LYS A O 1
ATOM 785 N N . PRO A 1 100 ? 3.646 0.680 -2.894 1.00 90.69 100 PRO A N 1
ATOM 786 C CA . PRO A 1 100 ? 2.778 0.733 -4.077 1.00 90.69 100 PRO A CA 1
ATOM 787 C C . PRO A 1 100 ? 3.562 0.517 -5.385 1.00 90.69 100 PRO A C 1
ATOM 789 O O . PRO A 1 100 ? 4.790 0.431 -5.369 1.00 90.69 100 PRO A O 1
ATOM 792 N N . ALA A 1 101 ? 2.850 0.377 -6.509 1.00 88.62 101 ALA A N 1
ATOM 793 C CA . ALA A 1 101 ? 3.483 0.176 -7.811 1.00 88.62 101 ALA A CA 1
ATOM 794 C C . ALA A 1 101 ? 4.525 1.287 -8.075 1.00 88.62 101 ALA A C 1
ATOM 796 O O . ALA A 1 101 ? 4.185 2.466 -7.945 1.00 88.62 101 ALA A O 1
ATOM 797 N N . PRO A 1 102 ? 5.784 0.938 -8.396 1.00 86.25 102 PRO A N 1
ATOM 798 C CA . PRO A 1 102 ? 6.849 1.921 -8.537 1.00 86.25 102 PRO A CA 1
ATOM 799 C C . PRO A 1 102 ? 6.655 2.773 -9.794 1.00 86.25 102 PRO A C 1
ATOM 801 O O . PRO A 1 102 ? 6.299 2.260 -10.855 1.00 86.25 102 PRO A O 1
ATOM 804 N N . SER A 1 103 ? 6.944 4.068 -9.686 1.00 85.88 103 SER A N 1
ATOM 805 C CA . SER A 1 103 ? 7.109 4.948 -10.840 1.00 85.88 103 SER A CA 1
ATOM 806 C C . SER A 1 103 ? 8.546 4.864 -11.357 1.00 85.88 103 SER A C 1
ATOM 808 O O . SER A 1 103 ? 9.501 4.818 -10.582 1.00 85.88 103 SER A O 1
ATOM 810 N N . VAL A 1 104 ? 8.702 4.829 -12.680 1.00 84.81 104 VAL A N 1
ATOM 811 C CA . VAL A 1 104 ? 10.007 4.789 -13.350 1.00 84.81 104 VAL A CA 1
ATOM 812 C C . VAL A 1 104 ? 10.214 6.114 -14.077 1.00 84.81 104 VAL A C 1
ATOM 814 O O . VAL A 1 104 ? 9.334 6.550 -14.818 1.00 84.81 104 VAL A O 1
ATOM 817 N N . SER A 1 105 ? 11.361 6.760 -13.866 1.00 80.88 105 SER A N 1
ATOM 818 C CA . SER A 1 105 ? 11.763 7.977 -14.576 1.00 80.88 105 SER A CA 1
ATOM 819 C C . SER A 1 105 ? 13.063 7.752 -15.345 1.00 80.88 105 SER A C 1
ATOM 821 O O . SER A 1 105 ? 13.971 7.059 -14.885 1.00 80.88 105 SER A O 1
ATOM 823 N N . ASN A 1 106 ? 13.146 8.345 -16.537 1.00 70.38 106 ASN A N 1
ATOM 824 C CA . ASN A 1 106 ? 14.335 8.267 -17.374 1.00 70.38 106 ASN A CA 1
ATOM 825 C C . ASN A 1 106 ? 15.312 9.370 -16.968 1.00 70.38 106 ASN A C 1
ATOM 827 O O . ASN A 1 106 ? 15.039 10.552 -17.169 1.00 70.38 106 ASN A O 1
ATOM 831 N N . THR A 1 107 ? 16.472 8.977 -16.453 1.00 63.38 107 THR A N 1
ATOM 832 C CA . THR A 1 107 ? 17.619 9.874 -16.308 1.00 63.38 107 THR A CA 1
ATOM 833 C C . THR A 1 107 ? 18.596 9.555 -17.427 1.00 63.38 107 THR A C 1
ATOM 835 O O . THR A 1 107 ? 19.032 8.412 -17.560 1.00 63.38 107 THR A O 1
ATOM 838 N N . PHE A 1 108 ? 18.956 10.555 -18.232 1.00 56.28 108 PHE A N 1
ATOM 839 C CA . PHE A 1 108 ? 20.058 10.423 -19.180 1.00 56.28 108 PHE A CA 1
ATOM 840 C C . PHE A 1 108 ? 21.365 10.282 -18.393 1.00 56.28 108 PHE A C 1
ATOM 842 O O . PHE A 1 108 ? 21.999 11.270 -18.033 1.00 56.28 108 PHE A O 1
ATOM 849 N N . MET A 1 109 ? 21.772 9.047 -18.101 1.00 41.56 109 MET A N 1
ATOM 850 C CA . MET A 1 109 ? 23.173 8.782 -17.812 1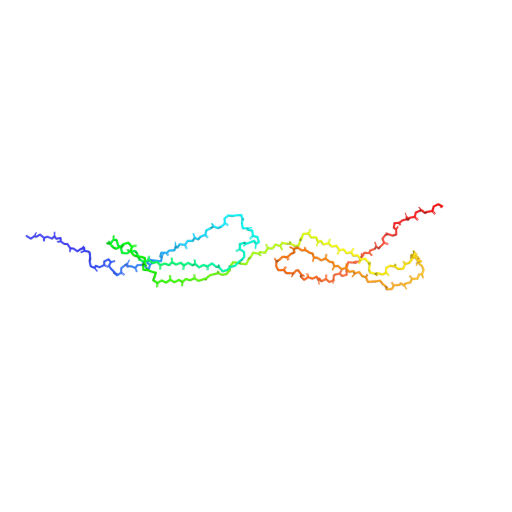.00 41.56 109 MET A CA 1
ATOM 851 C C . MET A 1 109 ? 23.911 8.770 -19.142 1.00 41.56 109 MET A C 1
ATOM 853 O O . MET A 1 109 ? 23.500 8.091 -20.082 1.00 41.56 109 MET A O 1
ATOM 857 N N . HIS A 1 110 ? 24.999 9.532 -19.219 1.00 45.25 110 HIS A N 1
ATOM 858 C CA . HIS A 1 110 ? 25.933 9.486 -20.335 1.00 45.25 110 HIS A CA 1
ATOM 859 C C . HIS A 1 110 ? 26.650 8.129 -20.282 1.00 45.25 110 HIS A C 1
ATOM 861 O O . HIS A 1 110 ? 27.765 8.009 -19.780 1.00 45.25 110 HIS A O 1
ATOM 867 N N . VAL A 1 111 ? 25.962 7.064 -20.700 1.00 45.41 111 VAL A N 1
ATOM 868 C CA . VAL A 1 111 ? 26.560 5.743 -20.842 1.00 45.41 111 VAL A CA 1
ATOM 869 C C . VAL A 1 111 ? 27.441 5.843 -22.071 1.00 45.41 111 VAL A C 1
ATOM 871 O O . VAL A 1 111 ? 26.981 5.711 -23.203 1.00 45.41 111 VAL A O 1
ATOM 874 N N . SER A 1 112 ? 28.720 6.127 -21.844 1.00 39.38 112 SER A N 1
ATOM 875 C CA . SER A 1 112 ? 29.766 5.790 -22.796 1.00 39.38 112 SER A CA 1
ATOM 876 C C . SER A 1 112 ? 29.647 4.285 -23.013 1.00 39.38 112 SER A C 1
ATOM 878 O O . SER A 1 112 ? 30.137 3.511 -22.194 1.00 39.38 112 SER A O 1
ATOM 880 N N . MET A 1 113 ? 28.901 3.867 -24.040 1.00 42.75 113 MET A N 1
ATOM 881 C CA . MET A 1 113 ? 28.851 2.479 -24.481 1.00 42.75 113 MET A CA 1
ATOM 882 C C . MET A 1 113 ? 30.288 2.093 -24.833 1.00 42.75 113 MET A C 1
ATOM 884 O O . MET A 1 113 ? 30.772 2.363 -25.931 1.00 42.75 113 MET A O 1
ATOM 888 N N . MET A 1 114 ? 31.007 1.535 -23.859 1.00 37.22 114 MET A N 1
ATOM 889 C CA . MET A 1 114 ? 32.252 0.844 -24.116 1.00 37.22 114 MET A CA 1
ATOM 890 C C . MET A 1 114 ? 31.869 -0.370 -24.943 1.00 37.22 114 MET A C 1
ATOM 892 O O . MET A 1 114 ? 31.250 -1.304 -24.439 1.00 37.22 114 MET A O 1
ATOM 896 N N . TYR A 1 115 ? 32.175 -0.290 -26.235 1.00 43.28 115 TYR A N 1
ATOM 897 C CA . TYR A 1 115 ? 32.177 -1.413 -27.151 1.00 43.28 115 TYR A CA 1
ATOM 898 C C . TYR A 1 115 ? 32.989 -2.538 -26.504 1.00 43.28 115 TYR A C 1
ATOM 900 O O . TYR A 1 115 ? 34.216 -2.513 -26.519 1.00 43.28 115 TYR A O 1
ATOM 908 N N . SER A 1 116 ? 32.311 -3.501 -25.884 1.00 35.16 116 SER A N 1
ATOM 909 C CA . SER A 1 116 ? 32.929 -4.762 -25.510 1.00 35.16 116 SER A CA 1
ATOM 910 C C . SER A 1 116 ? 33.147 -5.533 -26.805 1.00 35.16 116 SER A C 1
ATOM 912 O O . SER A 1 116 ? 32.181 -5.927 -27.461 1.00 35.16 116 SER A O 1
ATOM 914 N N . GLU A 1 117 ? 34.410 -5.678 -27.193 1.00 39.19 117 GLU A N 1
ATOM 915 C CA . GLU A 1 117 ? 34.867 -6.522 -28.289 1.00 39.19 117 GLU A CA 1
ATOM 916 C C . GLU A 1 117 ? 34.271 -7.933 -28.146 1.00 39.19 117 GLU A C 1
ATOM 918 O O . GLU A 1 117 ? 34.730 -8.733 -27.333 1.00 39.19 117 GLU A O 1
ATOM 923 N N . LEU A 1 118 ? 33.240 -8.258 -28.934 1.00 33.56 118 LEU A N 1
ATOM 924 C CA . LEU A 1 118 ? 32.979 -9.650 -29.287 1.00 33.56 118 LEU A CA 1
ATOM 925 C C . LEU A 1 118 ? 33.906 -9.974 -30.457 1.00 33.56 118 LEU A C 1
ATOM 927 O O . LEU A 1 118 ? 33.586 -9.715 -31.617 1.00 33.56 118 LEU A O 1
ATOM 931 N N . SER A 1 119 ? 35.083 -10.505 -30.131 1.00 37.16 119 SER A N 1
ATOM 932 C CA . SER A 1 119 ? 35.882 -11.254 -31.087 1.00 37.16 1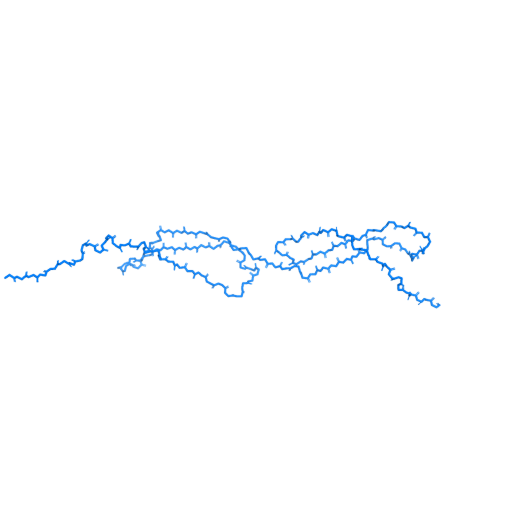19 SER A CA 1
ATOM 933 C C . SER A 1 119 ? 35.079 -12.486 -31.502 1.00 37.16 119 SER A C 1
ATOM 935 O O . SER A 1 119 ? 34.805 -13.383 -30.706 1.00 37.16 119 SER A O 1
ATOM 937 N N . VAL A 1 120 ? 34.662 -12.520 -32.763 1.00 29.61 120 VAL A N 1
ATOM 938 C CA . VAL A 1 120 ? 34.287 -13.771 -33.415 1.00 29.61 120 VAL A CA 1
ATOM 939 C C . VAL A 1 120 ? 35.291 -13.969 -34.535 1.00 29.61 120 VAL A C 1
ATOM 941 O O . VAL A 1 120 ? 35.429 -13.130 -35.424 1.00 29.61 120 VAL A O 1
ATOM 944 N N . GLN A 1 121 ? 36.058 -15.033 -34.342 1.00 33.09 121 GLN A N 1
ATOM 945 C CA . GLN A 1 121 ? 37.124 -15.559 -35.179 1.00 33.09 121 GLN A CA 1
ATOM 946 C C . GLN A 1 121 ? 36.596 -16.091 -36.511 1.00 33.09 121 GLN A C 1
ATOM 948 O O . GLN A 1 121 ? 35.446 -16.588 -36.527 1.00 33.09 121 GLN A O 1
#

Foldseek 3Di:
DDDDDPDDDCVVVPPPPPPVDDDDDDPPDDQVPFFKDKDWDFDADPVPRDTGTPDMDMDTDADWDAFPDKDKDKDPDDPDDDPPDDDDTDIDIDTDDTPPPDDDDDDDDVPPPPPDDPDDD

Sequence (121 aa):
MFNTNYSHMEDYRKREDLVYQSTVRLPEVRISDNGPYECHVGIYDRATREKVVLASGNVFLTVMSPPNNISVSAENCPAPFSRYQAQNFTLVCTAKGGKPAPSVSNTFMHVSMMYSELSVQ

Radius of gyration: 33.36 Å; chains: 1; bounding box: 61×36×107 Å

Secondary structure (DSSP, 8-state):
-------SSGGGTT------------TT--GGG-EEEEEEEEEEPTTT--EEEEEEEEEEE---B--SEEEEEEES-PSSPPTT-----EEEEEEES-BSPPP------------------